Protein AF-A0A3R6C8T7-F1 (afdb_monomer)

Solvent-accessible surface area (backbone atoms only — not comparable to full-atom values): 4046 Å² total; per-residue (Å²): 136,54,74,66,58,54,50,52,52,48,53,51,34,26,73,75,47,68,20,77,46,79,41,47,65,48,34,22,35,90,87,68,45,83,47,55,82,88,44,86,72,43,42,84,44,76,46,95,66,63,47,76,44,81,41,66,42,78,90,68,63,78,82,72,128

Foldseek 3Di:
DDPVVVVVVQVVCQVVFKGKDWAQKFWAAPVRDGDDPPDPRIDIDGHPHTDIDIDHPPVPPPPDD

Sequence (65 aa):
MNKRQAKKRMNKAIKSGVGVLIITQAWIDETGRKCDVMQKNARLIILKRPKIQYSKPAKYRRIIE

Nearest PDB structures (foldseek):
  7de8-assembly1_X  TM=7.059E-01  e=1.112E+00  Neisseria meningitidis
  3a2s-assembly1_X  TM=7.143E-01  e=1.431E+00  Neisseria meningitidis
  3o0l-assembly1_B  TM=2.989E-01  e=2.864E+00  Shewanella loihica PV-4
  8q51-assembly1_A  TM=2.164E-01  e=7.857E+00  Niallia circulans

Structure (mmCIF, N/CA/C/O backbone):
data_AF-A0A3R6C8T7-F1
#
_entry.id   AF-A0A3R6C8T7-F1
#
loop_
_atom_site.group_PDB
_atom_site.id
_atom_site.type_symbol
_atom_site.label_atom_id
_atom_site.label_alt_id
_atom_site.label_comp_id
_atom_site.label_asym_id
_atom_site.label_entity_id
_atom_site.label_seq_id
_atom_site.pdbx_PDB_ins_code
_atom_site.Cartn_x
_atom_site.Cartn_y
_atom_site.Cartn_z
_atom_site.occupancy
_atom_site.B_iso_or_equiv
_atom_site.auth_seq_id
_atom_site.auth_comp_id
_atom_site.auth_asym_id
_atom_site.auth_atom_id
_atom_site.pdbx_PDB_model_num
ATOM 1 N N . MET A 1 1 ? 1.900 15.933 1.752 1.00 64.94 1 MET A N 1
ATOM 2 C CA . MET A 1 1 ? 1.651 15.204 3.023 1.00 64.94 1 MET A CA 1
ATOM 3 C C . MET A 1 1 ? 2.861 14.334 3.323 1.00 64.94 1 MET A C 1
ATOM 5 O O . MET A 1 1 ? 3.261 13.585 2.443 1.00 64.94 1 MET A O 1
ATOM 9 N N . ASN A 1 2 ? 3.470 14.436 4.508 1.00 85.19 2 ASN A N 1
ATOM 10 C CA . ASN A 1 2 ? 4.676 13.651 4.809 1.00 85.19 2 ASN A CA 1
ATOM 11 C C . ASN A 1 2 ? 4.342 12.224 5.306 1.00 85.19 2 ASN A C 1
ATOM 13 O O . ASN A 1 2 ? 3.229 11.953 5.773 1.00 85.19 2 ASN A O 1
ATOM 17 N N . LYS A 1 3 ? 5.322 11.309 5.239 1.00 80.00 3 LYS A N 1
ATOM 18 C CA . LYS A 1 3 ? 5.165 9.892 5.634 1.00 80.00 3 LYS A CA 1
ATOM 19 C C . LYS A 1 3 ? 4.662 9.733 7.077 1.00 80.00 3 LYS A C 1
ATOM 21 O O . LYS A 1 3 ? 3.831 8.870 7.358 1.00 80.00 3 LYS A O 1
ATOM 26 N N . ARG A 1 4 ? 5.116 10.596 7.995 1.00 84.06 4 ARG A N 1
ATOM 27 C CA . ARG A 1 4 ? 4.736 10.579 9.420 1.00 84.06 4 ARG A CA 1
ATOM 28 C C . ARG A 1 4 ? 3.262 10.945 9.627 1.00 84.06 4 ARG A C 1
ATOM 30 O O . ARG A 1 4 ? 2.565 10.274 10.385 1.00 84.06 4 ARG A O 1
ATOM 37 N N . GLN A 1 5 ? 2.775 11.973 8.940 1.00 88.00 5 GLN A N 1
ATOM 38 C CA . GLN A 1 5 ? 1.383 12.423 8.981 1.00 88.00 5 GLN A CA 1
ATOM 39 C C . GLN A 1 5 ? 0.443 11.368 8.392 1.00 88.00 5 GLN A C 1
ATOM 41 O O . G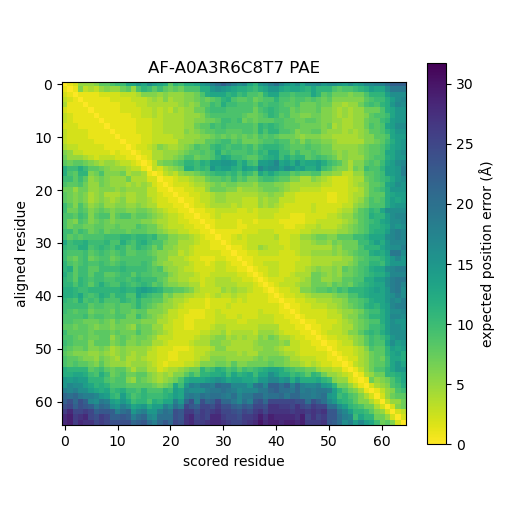LN A 1 5 ? -0.575 11.055 9.010 1.00 88.00 5 GLN A O 1
ATOM 46 N N . ALA A 1 6 ? 0.814 10.774 7.253 1.00 81.94 6 ALA A N 1
ATOM 47 C CA . ALA A 1 6 ? 0.060 9.683 6.639 1.00 81.94 6 ALA A CA 1
ATOM 48 C C . ALA A 1 6 ? -0.065 8.484 7.595 1.00 81.94 6 ALA A C 1
ATOM 50 O O . ALA A 1 6 ? -1.171 8.006 7.847 1.00 81.94 6 ALA A O 1
ATOM 51 N N . LYS A 1 7 ? 1.045 8.077 8.230 1.00 84.50 7 LYS A N 1
ATOM 52 C CA . LYS A 1 7 ? 1.053 7.004 9.237 1.00 84.50 7 LYS A CA 1
ATOM 53 C C . LYS A 1 7 ? 0.170 7.335 10.445 1.00 84.50 7 LYS A C 1
ATOM 55 O O . LYS A 1 7 ? -0.588 6.483 10.898 1.00 84.50 7 LYS A O 1
ATOM 60 N N . LYS A 1 8 ? 0.210 8.575 10.952 1.00 88.25 8 LYS A N 1
ATOM 61 C CA . LYS A 1 8 ? -0.635 9.008 12.081 1.00 88.25 8 LYS A CA 1
ATOM 62 C C . LYS A 1 8 ? -2.128 8.937 11.735 1.00 88.25 8 LYS A C 1
ATOM 64 O O . LYS A 1 8 ? -2.909 8.442 12.544 1.00 88.25 8 LYS A O 1
ATOM 69 N N . ARG A 1 9 ? -2.521 9.390 10.537 1.00 83.75 9 ARG A N 1
ATOM 70 C CA . ARG A 1 9 ? -3.911 9.323 10.049 1.00 83.75 9 ARG A CA 1
ATOM 71 C C . ARG A 1 9 ? -4.374 7.880 9.844 1.00 83.75 9 ARG A C 1
ATOM 73 O O . ARG A 1 9 ? -5.449 7.531 10.315 1.00 83.75 9 ARG A O 1
ATOM 80 N N . MET A 1 10 ? -3.537 7.038 9.238 1.00 81.19 10 MET A N 1
ATOM 81 C CA . MET A 1 10 ? -3.812 5.609 9.064 1.00 81.19 10 MET A CA 1
ATOM 82 C C . M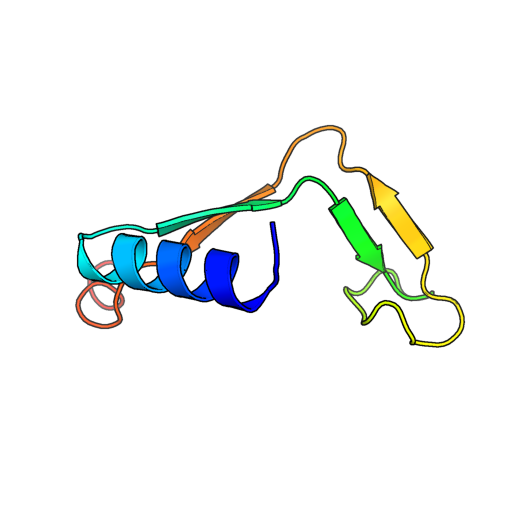ET A 1 10 ? -4.013 4.908 10.412 1.00 81.19 10 MET A C 1
ATOM 84 O O . MET A 1 10 ? -5.013 4.228 10.608 1.00 81.19 10 MET A O 1
ATOM 88 N N . ASN A 1 11 ? -3.119 5.135 11.377 1.00 83.06 11 ASN A N 1
ATOM 89 C CA . ASN A 1 11 ? -3.243 4.554 12.714 1.00 83.06 11 ASN A CA 1
ATOM 90 C C . ASN A 1 11 ? -4.511 5.027 13.437 1.00 83.06 11 ASN A C 1
ATOM 92 O O . ASN A 1 11 ? -5.137 4.238 14.140 1.00 83.06 11 ASN A O 1
ATOM 96 N N . LYS A 1 12 ? -4.906 6.297 13.266 1.00 85.44 12 LYS A N 1
ATOM 97 C CA . LYS A 1 12 ? -6.175 6.811 13.801 1.00 85.44 12 LYS A CA 1
ATOM 98 C C . LYS A 1 12 ? -7.372 6.095 13.163 1.00 85.44 12 LYS A C 1
ATOM 100 O O . LYS A 1 12 ? -8.238 5.644 13.900 1.00 85.44 12 LYS A O 1
ATOM 105 N N . ALA A 1 13 ? -7.377 5.938 11.837 1.00 79.31 13 ALA A N 1
ATOM 106 C CA . ALA A 1 13 ? -8.448 5.265 11.098 1.00 79.31 13 ALA A CA 1
ATOM 107 C C . ALA A 1 13 ? -8.589 3.777 11.469 1.00 79.31 13 ALA A C 1
ATOM 109 O O . ALA A 1 13 ? -9.695 3.281 11.662 1.00 79.31 13 ALA A O 1
ATOM 110 N N . ILE A 1 14 ? -7.464 3.073 11.634 1.00 78.62 14 ILE A N 1
ATOM 111 C CA . ILE A 1 14 ? -7.457 1.680 12.099 1.00 78.62 14 ILE A CA 1
ATOM 112 C C . ILE A 1 14 ? -8.015 1.593 13.522 1.00 78.62 14 ILE A C 1
ATOM 114 O O . ILE A 1 14 ? -8.831 0.724 13.798 1.00 78.62 14 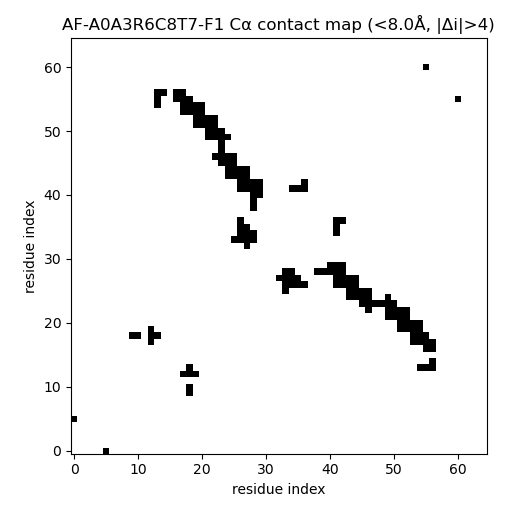ILE A O 1
ATOM 118 N N . LYS A 1 15 ? -7.623 2.501 14.428 1.00 78.69 15 LYS A N 1
ATOM 119 C CA . LYS A 1 15 ? -8.169 2.529 15.796 1.00 78.69 15 LYS A CA 1
ATOM 120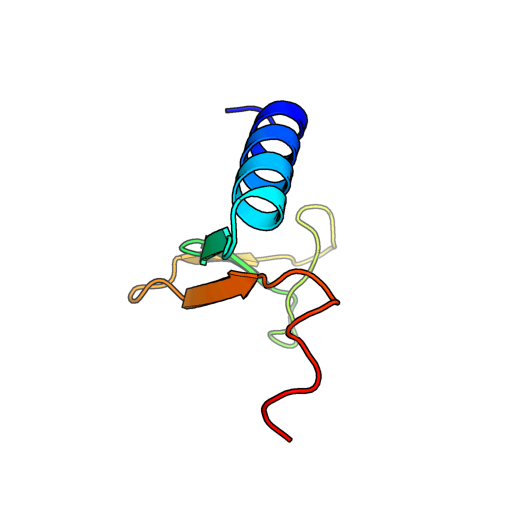 C C . LYS A 1 15 ? -9.681 2.774 15.827 1.00 78.69 15 LYS A C 1
ATOM 122 O O . LYS A 1 15 ? -10.343 2.223 16.696 1.00 78.69 15 LYS A O 1
ATOM 127 N N . SER A 1 16 ? -10.219 3.573 14.904 1.00 76.81 16 SER A N 1
ATOM 128 C CA . SER A 1 16 ? -11.655 3.877 14.833 1.00 76.81 16 SER A CA 1
ATOM 129 C C . SER A 1 16 ? -12.508 2.794 14.164 1.00 76.81 16 SER A C 1
ATOM 131 O O . SER A 1 16 ? -13.723 2.938 14.134 1.00 76.81 16 SER A O 1
ATOM 133 N N . GLY A 1 17 ? -11.915 1.731 13.610 1.00 76.88 17 GLY A N 1
ATOM 134 C CA . GLY A 1 17 ? -12.669 0.669 12.941 1.00 76.88 17 GLY A CA 1
ATOM 135 C C . GLY A 1 17 ? -11.933 0.127 11.726 1.00 76.88 17 GLY A C 1
ATOM 136 O O . GLY A 1 17 ? -11.118 -0.775 11.859 1.00 76.88 17 GLY A O 1
ATOM 137 N N . VAL A 1 18 ? -12.213 0.653 10.534 1.00 73.81 18 VAL A N 1
ATOM 138 C CA . VAL A 1 18 ? -11.587 0.193 9.285 1.00 73.81 18 VAL A CA 1
ATOM 139 C C . VAL A 1 18 ? -10.821 1.340 8.637 1.00 73.81 18 VAL A C 1
ATOM 141 O O . VAL A 1 18 ? -11.391 2.369 8.288 1.00 73.81 18 VAL A O 1
ATOM 144 N N . GLY A 1 19 ? -9.517 1.150 8.444 1.00 77.69 19 GLY A N 1
ATOM 145 C CA . GLY A 1 19 ? -8.712 2.022 7.598 1.00 77.69 19 GLY A CA 1
ATOM 146 C C . GLY A 1 19 ? -8.809 1.581 6.140 1.00 77.69 19 GLY A C 1
ATOM 147 O O . GLY A 1 19 ? -8.676 0.396 5.846 1.00 77.69 19 GLY A O 1
ATOM 148 N N . VAL A 1 20 ? -8.999 2.522 5.217 1.00 79.56 20 VAL A N 1
ATOM 149 C CA . VAL A 1 20 ? -8.943 2.255 3.773 1.00 79.56 20 VAL A CA 1
ATOM 150 C C . VAL A 1 20 ? -7.703 2.923 3.196 1.00 79.56 20 VAL A C 1
ATOM 152 O O . VAL A 1 20 ? -7.487 4.119 3.383 1.00 79.56 20 VAL A O 1
ATOM 155 N N . LEU A 1 21 ? -6.880 2.144 2.501 1.00 84.19 21 LEU A N 1
ATOM 156 C CA . LEU A 1 21 ? -5.732 2.627 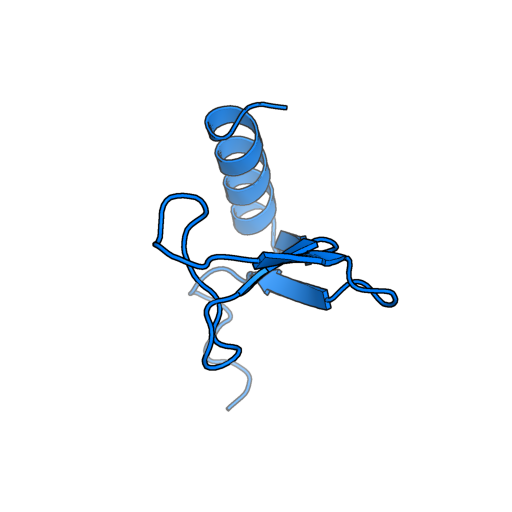1.750 1.00 84.19 21 LEU A CA 1
ATOM 157 C C . LEU A 1 21 ? -6.061 2.564 0.259 1.00 84.19 21 LEU A C 1
ATOM 159 O O . LEU A 1 21 ? -6.264 1.486 -0.294 1.00 84.19 21 LEU A O 1
ATOM 163 N N . ILE A 1 22 ? -6.097 3.727 -0.386 1.00 87.19 22 ILE A N 1
ATOM 164 C CA . ILE A 1 22 ? -6.295 3.845 -1.830 1.00 87.19 22 ILE A CA 1
ATOM 165 C C . ILE A 1 22 ? -4.918 3.990 -2.472 1.00 87.19 22 ILE A C 1
ATOM 167 O O . ILE A 1 22 ? -4.199 4.953 -2.209 1.00 87.19 22 ILE A O 1
ATOM 171 N N . ILE A 1 23 ? -4.539 3.015 -3.291 1.00 88.94 23 ILE A N 1
ATOM 172 C CA . ILE A 1 23 ? -3.248 2.963 -3.971 1.00 88.94 23 ILE A CA 1
ATOM 173 C C . ILE A 1 23 ? -3.485 3.289 -5.443 1.00 88.94 23 ILE A C 1
ATOM 175 O O . ILE A 1 23 ? -4.110 2.517 -6.165 1.00 88.94 23 ILE A O 1
ATOM 179 N N . THR A 1 24 ? -2.981 4.435 -5.887 1.00 91.56 24 THR A N 1
ATOM 180 C CA . THR A 1 24 ? -3.050 4.892 -7.286 1.00 91.56 24 THR A CA 1
ATOM 181 C C . THR A 1 24 ? -1.736 4.687 -8.031 1.00 91.56 24 THR A C 1
ATOM 183 O O . THR A 1 24 ? -1.720 4.662 -9.257 1.00 91.56 24 THR A O 1
ATOM 186 N N . GLN A 1 25 ? -0.631 4.538 -7.304 1.00 91.75 25 GLN A N 1
ATOM 187 C CA . GLN A 1 25 ? 0.717 4.451 -7.852 1.00 91.75 25 GLN A CA 1
ATOM 188 C C . GLN A 1 25 ? 1.512 3.372 -7.119 1.00 91.75 25 GLN A C 1
ATOM 190 O O . GLN A 1 25 ? 1.373 3.206 -5.902 1.00 91.75 25 GLN A O 1
ATOM 195 N N . ALA A 1 26 ? 2.345 2.639 -7.852 1.00 91.25 26 ALA A N 1
ATOM 196 C CA . ALA A 1 26 ? 3.230 1.627 -7.291 1.00 91.25 26 ALA A CA 1
ATOM 197 C C . ALA A 1 26 ? 4.575 1.620 -8.021 1.00 91.25 26 ALA A C 1
ATOM 199 O O . ALA A 1 26 ? 4.634 1.867 -9.221 1.00 91.25 26 ALA A O 1
ATOM 200 N N . TRP A 1 27 ? 5.638 1.315 -7.285 1.00 93.19 27 TRP A N 1
ATOM 201 C CA . TRP A 1 27 ? 6.949 1.035 -7.854 1.00 93.19 27 TRP A CA 1
ATOM 202 C C . TRP A 1 27 ? 7.077 -0.468 -8.057 1.00 93.19 27 TRP A C 1
ATOM 204 O O . TRP A 1 27 ? 6.728 -1.234 -7.152 1.00 93.19 27 TRP A O 1
ATOM 214 N N . ILE A 1 28 ? 7.513 -0.868 -9.247 1.00 93.88 28 ILE A N 1
ATOM 215 C CA . ILE A 1 28 ? 7.706 -2.265 -9.625 1.00 93.88 28 ILE A CA 1
ATOM 216 C C . ILE A 1 28 ? 9.135 -2.515 -10.094 1.00 93.88 28 ILE A C 1
ATOM 218 O O . ILE A 1 28 ? 9.742 -1.651 -10.726 1.00 93.88 28 ILE A O 1
ATOM 222 N N . ASP A 1 29 ? 9.650 -3.698 -9.788 1.00 93.69 29 ASP A N 1
ATOM 223 C CA . ASP A 1 29 ? 10.913 -4.183 -10.328 1.00 93.69 29 ASP A CA 1
ATOM 224 C C . ASP A 1 29 ? 10.733 -4.776 -11.737 1.00 93.69 29 ASP A C 1
ATOM 226 O O . ASP A 1 29 ? 9.632 -4.823 -12.294 1.00 93.69 29 ASP A O 1
ATOM 230 N N . GLU A 1 30 ? 11.832 -5.251 -12.320 1.00 91.06 30 GLU A N 1
ATOM 231 C CA . GLU A 1 30 ? 11.854 -5.876 -13.650 1.00 91.06 30 GLU A CA 1
ATOM 232 C C . GLU A 1 30 ? 11.012 -7.153 -13.735 1.00 91.06 30 GLU A C 1
ATOM 234 O O . GLU A 1 30 ? 10.549 -7.518 -14.813 1.00 91.06 30 GLU A O 1
ATOM 239 N N . THR A 1 31 ? 10.775 -7.809 -12.598 1.00 91.25 31 THR A N 1
ATOM 240 C CA . THR A 1 31 ? 9.942 -9.012 -12.495 1.00 91.25 31 THR A CA 1
ATOM 241 C C . THR A 1 31 ? 8.459 -8.684 -12.291 1.00 91.25 31 THR A C 1
ATOM 243 O O . THR A 1 31 ? 7.631 -9.588 -12.175 1.00 91.25 31 THR A O 1
ATOM 246 N N . GLY A 1 32 ? 8.104 -7.395 -12.236 1.00 85.94 32 GLY A N 1
ATOM 247 C CA . GLY A 1 32 ? 6.742 -6.917 -12.008 1.00 85.94 32 GLY A CA 1
ATOM 248 C C . GLY A 1 32 ? 6.295 -6.971 -10.544 1.00 85.94 32 GLY A C 1
ATOM 249 O O . GLY A 1 32 ? 5.109 -6.785 -10.257 1.00 85.94 32 GLY A O 1
ATOM 250 N N . ARG A 1 33 ? 7.206 -7.219 -9.596 1.00 89.94 33 ARG A N 1
ATOM 251 C CA . ARG A 1 33 ? 6.896 -7.240 -8.161 1.00 89.94 33 ARG A CA 1
ATOM 252 C C . ARG A 1 33 ? 7.037 -5.850 -7.567 1.00 89.94 33 ARG A C 1
ATOM 254 O O . ARG A 1 33 ? 7.839 -5.039 -8.013 1.00 89.94 33 ARG A O 1
ATOM 261 N N . LYS A 1 34 ? 6.246 -5.566 -6.530 1.00 89.31 34 LYS A N 1
ATOM 262 C CA . LYS A 1 34 ? 6.305 -4.278 -5.832 1.00 89.31 34 LYS A CA 1
ATOM 263 C C . LYS A 1 34 ? 7.673 -4.106 -5.162 1.00 89.31 34 LYS A C 1
ATOM 265 O O . LYS A 1 34 ? 8.050 -4.949 -4.352 1.00 89.31 34 LYS A O 1
ATOM 270 N N . CYS A 1 35 ? 8.344 -2.993 -5.435 1.00 90.62 35 CYS A N 1
ATOM 271 C CA . CYS A 1 35 ? 9.700 -2.708 -4.965 1.00 90.62 35 CYS A CA 1
ATOM 272 C C . CYS A 1 35 ? 9.803 -1.342 -4.261 1.00 90.62 35 CYS A C 1
ATOM 274 O O . CYS A 1 35 ? 8.820 -0.594 -4.180 1.00 90.62 35 CYS A O 1
ATOM 276 N N . ASP A 1 36 ? 10.987 -1.027 -3.727 1.00 89.56 36 ASP A N 1
ATOM 277 C CA . ASP A 1 36 ? 11.298 0.320 -3.234 1.00 89.56 36 ASP A CA 1
ATOM 278 C C . ASP A 1 36 ? 11.708 1.245 -4.394 1.00 89.56 36 ASP A C 1
ATOM 280 O O . ASP A 1 36 ? 12.172 0.790 -5.438 1.00 89.56 36 ASP A O 1
ATOM 284 N N . VAL A 1 37 ? 11.557 2.553 -4.194 1.00 88.00 37 VAL A N 1
ATOM 285 C CA . VAL A 1 37 ? 11.878 3.608 -5.168 1.00 88.00 37 VAL A CA 1
ATOM 286 C C . VAL A 1 37 ? 13.366 3.626 -5.510 1.00 88.00 37 VAL A C 1
ATOM 288 O O . VAL A 1 37 ? 13.741 3.931 -6.635 1.00 88.00 37 VAL A O 1
ATOM 291 N N . MET A 1 38 ? 14.213 3.297 -4.534 1.00 90.31 38 MET A N 1
ATOM 292 C CA . MET A 1 38 ? 15.672 3.353 -4.669 1.00 90.31 38 MET A CA 1
ATOM 293 C C . MET A 1 38 ? 16.271 2.080 -5.278 1.00 90.31 38 MET A C 1
ATOM 295 O O . MET A 1 38 ? 17.484 1.999 -5.466 1.00 90.31 38 MET A O 1
ATOM 299 N N . GLN A 1 39 ? 15.451 1.063 -5.548 1.00 90.44 39 GLN A N 1
ATOM 300 C CA . GLN A 1 39 ? 15.930 -0.203 -6.083 1.00 90.44 39 GLN A CA 1
ATOM 301 C C . GLN A 1 39 ? 16.307 -0.045 -7.563 1.00 90.44 39 GLN A C 1
ATOM 303 O O . GLN A 1 39 ? 15.626 0.643 -8.326 1.00 90.44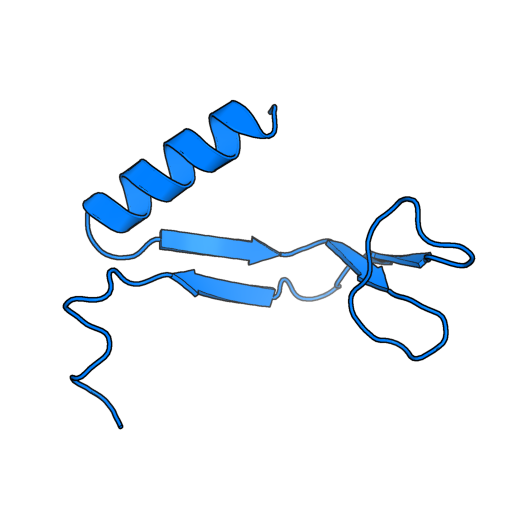 39 GLN A O 1
ATOM 308 N N . LYS A 1 40 ? 17.413 -0.674 -7.983 1.00 87.00 40 LYS A N 1
ATOM 309 C CA . LYS A 1 40 ? 17.880 -0.603 -9.374 1.00 87.00 40 LYS A CA 1
ATOM 310 C C . LYS A 1 40 ? 16.782 -1.117 -10.312 1.00 87.00 40 LYS A C 1
ATOM 312 O O . LYS A 1 40 ? 16.200 -2.167 -10.054 1.00 87.00 40 LYS A O 1
ATOM 317 N N . ASN A 1 41 ? 16.514 -0.363 -11.378 1.00 90.44 41 ASN A N 1
ATOM 318 C CA . ASN A 1 41 ? 15.493 -0.650 -12.393 1.00 90.44 41 ASN A CA 1
ATOM 319 C C . ASN A 1 41 ? 14.037 -0.611 -11.885 1.00 90.44 41 ASN A C 1
ATOM 321 O O . ASN A 1 41 ? 13.137 -1.140 -12.539 1.00 90.44 41 ASN A O 1
ATOM 325 N N . ALA A 1 42 ? 13.786 0.074 -10.764 1.00 93.94 42 ALA A N 1
ATOM 326 C CA . ALA A 1 42 ? 12.437 0.382 -10.311 1.00 93.94 42 ALA A CA 1
ATOM 327 C C . ALA A 1 42 ? 11.710 1.288 -11.318 1.00 93.94 42 ALA A C 1
ATOM 329 O O . ALA A 1 42 ? 12.212 2.338 -11.725 1.00 93.94 42 ALA A O 1
ATOM 330 N N . ARG A 1 43 ? 10.491 0.903 -11.699 1.00 92.94 43 ARG A N 1
ATOM 331 C CA . ARG A 1 43 ? 9.617 1.680 -12.585 1.00 92.94 43 ARG A CA 1
ATOM 332 C C . ARG A 1 43 ? 8.372 2.113 -11.831 1.00 92.94 43 ARG A C 1
ATOM 334 O O . ARG A 1 43 ? 7.753 1.313 -11.129 1.00 92.94 43 ARG A O 1
ATOM 341 N N . LEU A 1 44 ? 7.982 3.372 -11.999 1.00 93.06 44 LEU A N 1
ATOM 342 C CA . LEU A 1 44 ? 6.713 3.871 -11.484 1.00 93.06 44 LEU A CA 1
ATOM 343 C C . LEU A 1 44 ? 5.591 3.485 -12.444 1.00 93.06 44 LEU A C 1
ATOM 345 O O . LEU A 1 44 ? 5.613 3.858 -13.615 1.00 93.06 44 LEU A O 1
ATOM 349 N N . ILE A 1 45 ? 4.578 2.800 -11.927 1.00 92.88 45 ILE A N 1
ATOM 350 C CA . 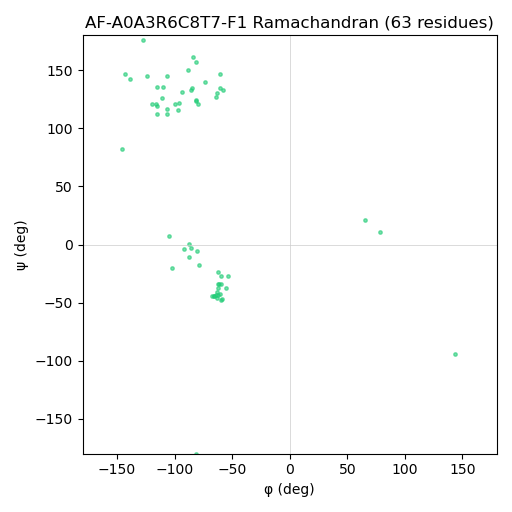ILE A 1 45 ? 3.323 2.573 -12.637 1.00 92.88 45 ILE A CA 1
ATOM 351 C C . ILE A 1 45 ? 2.199 3.378 -11.993 1.00 92.88 45 ILE A C 1
ATOM 353 O O . ILE A 1 45 ? 2.040 3.412 -10.769 1.00 92.88 45 ILE A O 1
ATOM 357 N N . ILE A 1 46 ? 1.394 4.012 -12.843 1.00 92.88 46 ILE A N 1
ATOM 358 C CA . ILE A 1 46 ? 0.155 4.677 -12.446 1.00 92.88 46 ILE A CA 1
ATOM 359 C C . ILE A 1 46 ? -0.996 3.733 -12.779 1.00 92.88 46 ILE A C 1
ATOM 361 O O . ILE A 1 46 ? -1.180 3.321 -13.924 1.00 92.88 46 ILE A O 1
ATOM 365 N N . LEU A 1 47 ? -1.769 3.363 -11.765 1.00 88.44 47 LEU A N 1
ATOM 366 C CA . LEU A 1 47 ? -2.894 2.455 -11.913 1.00 88.44 47 LEU A CA 1
ATOM 367 C C . LEU A 1 47 ? -4.096 3.220 -12.476 1.00 88.44 47 LEU A C 1
ATOM 369 O O . LEU A 1 47 ? -4.596 4.143 -11.835 1.00 88.44 47 LEU A O 1
ATOM 373 N N . LYS A 1 48 ? -4.610 2.798 -13.641 1.00 90.12 48 LYS A N 1
ATOM 374 C CA . LYS A 1 48 ? -5.853 3.358 -14.214 1.00 90.12 48 LYS A CA 1
ATOM 375 C C . LYS A 1 48 ? -7.057 3.165 -13.286 1.00 90.12 48 LYS A C 1
ATOM 377 O O . LYS A 1 48 ? -7.942 4.010 -13.237 1.00 90.12 48 LYS A O 1
ATOM 382 N N . ARG A 1 49 ? -7.093 2.046 -12.554 1.00 90.06 49 ARG A N 1
ATOM 383 C CA . ARG A 1 49 ? -8.084 1.765 -11.508 1.00 90.06 49 ARG A CA 1
ATOM 384 C C . ARG A 1 49 ? -7.367 1.683 -10.159 1.00 90.06 49 ARG A C 1
ATOM 386 O O . ARG A 1 49 ? -6.500 0.817 -10.016 1.00 90.06 49 ARG A O 1
ATOM 393 N N . PRO A 1 50 ? -7.690 2.549 -9.183 1.00 90.69 50 PRO A N 1
ATOM 394 C CA . PRO A 1 50 ? -7.039 2.520 -7.881 1.00 90.69 50 PRO A CA 1
ATOM 395 C C . PRO A 1 50 ? -7.261 1.183 -7.177 1.00 90.69 50 PRO A C 1
ATOM 397 O O . PRO A 1 50 ? -8.381 0.675 -7.116 1.00 90.69 50 PRO A O 1
ATOM 400 N N . LYS A 1 51 ? -6.198 0.625 -6.600 1.00 87.94 51 LYS A N 1
ATOM 401 C CA . LYS A 1 51 ? -6.310 -0.558 -5.751 1.00 87.94 51 LYS 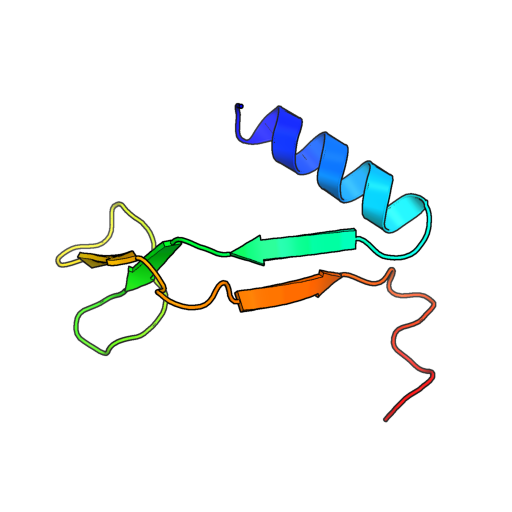A CA 1
ATOM 402 C C . LYS A 1 51 ? -6.743 -0.125 -4.356 1.00 87.94 51 LYS A C 1
ATOM 404 O O . LYS A 1 51 ? -6.068 0.677 -3.713 1.00 87.94 51 LYS A O 1
ATOM 409 N N . ILE A 1 52 ? -7.846 -0.687 -3.879 1.00 88.00 52 ILE A N 1
ATOM 410 C CA . ILE A 1 52 ? -8.368 -0.432 -2.537 1.00 88.00 52 ILE A CA 1
ATOM 411 C C . ILE A 1 52 ? -7.882 -1.548 -1.615 1.00 88.00 52 ILE A C 1
ATOM 413 O O . ILE A 1 52 ? -8.129 -2.726 -1.864 1.00 88.00 52 ILE A O 1
ATOM 417 N N . GLN A 1 53 ? -7.167 -1.182 -0.554 1.00 84.19 53 GLN A N 1
ATOM 418 C CA . GLN A 1 53 ? -6.713 -2.105 0.478 1.00 84.19 53 GLN A CA 1
ATOM 419 C C . GLN A 1 53 ? -7.353 -1.741 1.815 1.00 84.19 53 GLN A C 1
ATOM 421 O O . GLN A 1 53 ? -7.149 -0.652 2.350 1.00 84.19 53 GLN A O 1
ATOM 426 N N . TYR A 1 54 ? -8.094 -2.685 2.383 1.00 82.94 54 TYR A N 1
ATOM 427 C CA . TYR A 1 54 ? -8.690 -2.539 3.704 1.00 82.94 54 TYR A CA 1
ATOM 428 C C . TYR A 1 54 ? -7.687 -2.954 4.782 1.00 82.94 54 TYR A C 1
ATOM 430 O O . TYR A 1 54 ? -7.054 -4.006 4.703 1.00 82.94 54 TYR A O 1
ATOM 438 N N . SER A 1 55 ? -7.551 -2.126 5.809 1.00 76.81 55 SER A N 1
ATOM 439 C CA . SER A 1 55 ? -6.772 -2.398 7.009 1.00 76.81 55 SER A CA 1
ATOM 440 C C . SER A 1 55 ? -7.729 -2.455 8.193 1.00 76.81 55 SER A C 1
ATOM 442 O O . SER A 1 55 ? -8.339 -1.453 8.564 1.00 76.81 55 SER A O 1
ATOM 444 N N . LYS A 1 56 ? -7.888 -3.649 8.766 1.00 70.69 56 LYS A N 1
ATOM 445 C CA . LYS A 1 56 ? -8.715 -3.886 9.953 1.00 70.69 56 LYS A CA 1
ATOM 446 C C . LYS A 1 56 ? -7.809 -4.136 11.170 1.00 70.69 56 LYS A C 1
ATOM 448 O O . LYS A 1 56 ? -6.753 -4.755 11.009 1.00 70.69 56 LYS A O 1
ATOM 453 N N . PRO A 1 57 ? -8.186 -3.691 12.380 1.00 69.00 57 PRO A N 1
ATOM 454 C CA . PRO A 1 57 ? -7.481 -4.043 13.602 1.00 69.00 57 PRO A CA 1
ATOM 455 C C . PRO A 1 57 ? -7.507 -5.558 13.814 1.00 69.00 57 PRO A C 1
ATOM 457 O O . PRO A 1 57 ? -8.489 -6.225 13.484 1.00 69.00 57 PRO A O 1
ATOM 460 N N . ALA A 1 58 ? -6.436 -6.097 14.404 1.00 64.19 58 ALA A N 1
ATOM 461 C CA . ALA A 1 58 ? -6.226 -7.539 14.580 1.00 64.19 58 ALA A CA 1
ATOM 462 C C . ALA A 1 58 ? -7.397 -8.263 15.275 1.00 64.19 58 ALA A C 1
ATOM 464 O O . ALA A 1 58 ? -7.644 -9.434 14.999 1.00 64.19 58 ALA A O 1
ATOM 465 N N . LYS A 1 59 ? -8.167 -7.550 16.110 1.00 61.84 59 LYS A N 1
ATOM 466 C CA . LYS A 1 59 ? -9.362 -8.060 16.798 1.00 61.84 59 LYS A CA 1
ATOM 467 C C . LYS A 1 59 ? -10.463 -8.560 15.843 1.00 61.84 59 LYS A C 1
ATOM 469 O O . LYS A 1 59 ? -11.205 -9.455 16.217 1.00 61.84 59 LYS A O 1
ATOM 474 N N . TYR A 1 60 ? -10.538 -8.042 14.614 1.00 57.53 60 TYR A N 1
ATOM 475 C CA . TYR A 1 60 ? -11.570 -8.397 13.622 1.00 57.53 60 TYR A CA 1
ATOM 476 C C . TYR A 1 60 ? -11.065 -9.319 12.505 1.00 57.53 60 TYR A C 1
ATOM 478 O O . TYR A 1 60 ? -11.772 -9.549 11.527 1.00 57.53 60 TYR A O 1
ATOM 486 N N . ARG A 1 61 ? -9.828 -9.820 12.610 1.00 54.72 61 ARG A N 1
ATOM 487 C CA . ARG A 1 61 ? -9.196 -10.641 11.567 1.00 54.72 61 ARG A CA 1
ATOM 488 C C . ARG A 1 61 ? -9.673 -12.101 11.570 1.00 54.72 61 ARG A C 1
ATOM 490 O O . ARG A 1 61 ? -9.492 -12.767 10.568 1.00 54.72 61 ARG A O 1
ATOM 497 N N . ARG A 1 62 ? -10.289 -12.563 12.669 1.00 48.62 62 ARG A N 1
ATOM 498 C CA . ARG A 1 62 ? -10.716 -13.960 12.896 1.00 48.62 62 ARG A CA 1
ATOM 499 C C . ARG A 1 62 ? -12.152 -14.302 12.474 1.00 48.62 62 ARG A C 1
ATOM 501 O O . ARG A 1 62 ? -12.549 -15.442 12.633 1.00 48.62 62 ARG A O 1
ATOM 508 N N . ILE A 1 63 ? -12.953 -13.341 12.013 1.00 52.62 63 ILE A N 1
ATOM 509 C CA . ILE A 1 63 ? -14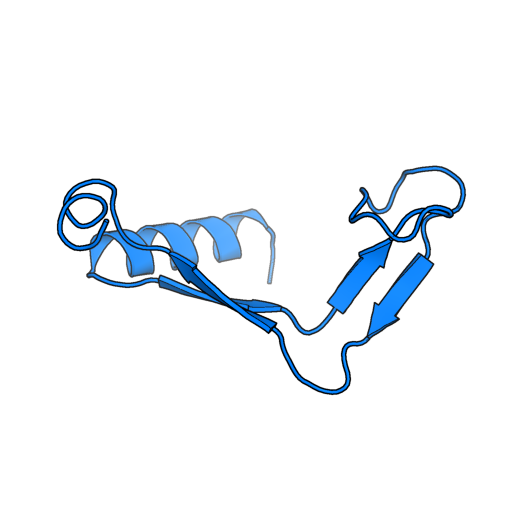.399 -13.581 11.810 1.00 52.62 63 ILE A CA 1
ATOM 510 C C . ILE A 1 63 ? -14.706 -14.164 10.418 1.00 52.62 63 ILE A C 1
ATOM 512 O O . ILE A 1 63 ? -15.824 -14.592 10.174 1.00 52.62 63 ILE A O 1
ATOM 516 N N . ILE A 1 64 ? -13.742 -14.190 9.493 1.00 43.91 64 ILE A N 1
ATOM 517 C CA . ILE A 1 64 ? -13.968 -14.681 8.129 1.00 43.91 64 ILE A CA 1
ATOM 518 C C . ILE A 1 64 ? -12.683 -15.369 7.648 1.00 43.91 64 ILE A C 1
ATOM 520 O O . ILE A 1 64 ? -11.846 -14.732 7.007 1.00 43.91 64 ILE A O 1
ATOM 524 N N . GLU A 1 65 ? -12.507 -16.628 8.042 1.00 39.28 65 GLU A N 1
ATOM 525 C CA . GLU A 1 65 ? -11.803 -17.645 7.246 1.00 39.28 65 GLU A CA 1
ATOM 526 C C . GLU A 1 65 ? -12.855 -18.610 6.702 1.00 39.28 65 GLU A C 1
ATOM 528 O O . GLU A 1 65 ? -13.802 -18.915 7.467 1.00 39.28 65 GLU A O 1
#

pLDDT: mean 81.67, std 12.78, range [39.28, 93.94]

Mean predicted aligned error: 7.87 Å

Radius of gyration: 14.75 Å; Cα contacts (8 Å, |Δi|>4): 84; chains: 1; bounding box: 32×33×31 Å

Secondary structure (DSSP, 8-state):
--HHHHHHHHHHHHHTS-EEEEEEEEEE-TTS-B--TTSTT-EEEEEEEEEEEEE--GGGTTS--